Protein AF-H9FD70-F1 (afdb_monomer)

Organism: Macaca mulatta (NCBI:txid9544)

Secondary structure (DSSP, 8-state):
--TT--EE-SGGGHHHHHHHHH-----SS-GGG-BEEESGGGTT-BGGG---GGG-HHHHHHHHHHHHHHHHHHHHHHHHHHHHHHHH-HHHHHHHHHHHHHHHH------------S-S------GGGTT-

Nearest PDB structures (foldseek):
  5zsm-assembly1_A  TM=8.935E-01  e=4.844E-03  Macaca mulatta
  5zsc-assembly1_B  TM=8.979E-01  e=5.546E-03  Macaca mulatta
  5zsm-assembly1_B  TM=8.940E-01  e=5.546E-03  Macaca mulatta
  3cig-assembly1_A  TM=9.166E-01  e=1.092E-02  Mus musculus
  7das-assembly1_A  TM=9.168E-0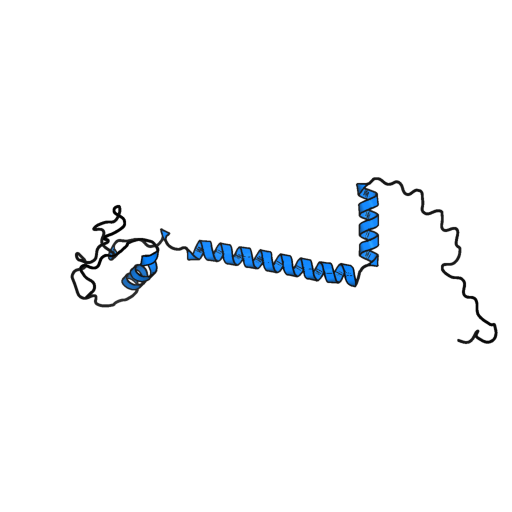1  e=1.168E-02  Mus musculus

Solvent-accessible surface area (backbone atoms only — not comparable to full-atom values): 8119 Å² total; per-residue (Å²): 112,68,53,78,51,82,37,56,67,49,63,90,36,37,67,57,49,51,48,60,74,73,45,96,67,89,69,52,68,61,70,85,46,34,30,19,57,26,52,79,94,44,46,70,42,42,58,92,75,61,83,53,76,92,51,57,56,62,63,61,51,48,52,51,54,50,52,50,51,52,53,52,52,52,52,53,50,52,51,53,50,49,52,50,44,60,70,75,36,45,68,58,52,50,52,52,50,57,48,51,48,35,67,72,66,64,53,70,71,76,61,76,68,73,74,86,62,95,60,99,72,86,86,85,77,57,84,90,53,72,88,113

Mean predicted aligned error: 13.15 Å

Structure (mmCIF, N/CA/C/O backbone):
data_AF-H9FD70-F1
#
_entry.id   AF-H9FD70-F1
#
loop_
_atom_site.group_PDB
_atom_site.id
_atom_site.type_symbol
_atom_site.label_atom_id
_atom_site.label_alt_id
_atom_site.label_comp_id
_atom_site.label_asym_id
_atom_site.label_entity_id
_atom_site.label_seq_id
_atom_site.pdbx_PDB_ins_code
_atom_site.Cartn_x
_atom_site.Cartn_y
_atom_site.Cartn_z
_atom_site.occupancy
_atom_site.B_iso_or_equiv
_atom_site.auth_seq_id
_atom_site.auth_comp_id
_atom_site.auth_asym_id
_atom_site.auth_atom_id
_atom_site.pdbx_PDB_model_num
ATOM 1 N N . ASP A 1 1 ? 33.324 -2.168 -29.132 1.00 79.81 1 ASP A N 1
ATOM 2 C CA . ASP A 1 1 ? 32.605 -2.133 -30.413 1.00 79.81 1 ASP A CA 1
ATOM 3 C C . ASP A 1 1 ? 31.286 -2.854 -30.199 1.00 79.81 1 ASP A C 1
ATOM 5 O O . ASP A 1 1 ? 31.309 -3.937 -29.623 1.00 79.81 1 ASP A O 1
ATOM 9 N N . ILE A 1 2 ? 30.167 -2.208 -30.522 1.00 86.44 2 ILE A N 1
ATOM 10 C CA . ILE A 1 2 ? 28.809 -2.763 -30.361 1.00 86.44 2 ILE A CA 1
ATOM 11 C C . ILE A 1 2 ? 28.012 -2.715 -31.672 1.00 86.44 2 ILE A C 1
ATOM 13 O O . ILE A 1 2 ? 26.788 -2.857 -31.658 1.00 86.44 2 ILE A O 1
ATOM 17 N N . THR A 1 3 ? 28.690 -2.507 -32.797 1.00 88.19 3 THR A N 1
ATOM 18 C CA . THR A 1 3 ? 28.062 -2.499 -34.120 1.00 88.19 3 THR A CA 1
ATOM 19 C C . THR A 1 3 ? 27.548 -3.893 -34.499 1.00 88.19 3 THR A C 1
ATOM 21 O O . THR A 1 3 ? 28.024 -4.903 -33.979 1.00 88.19 3 THR A O 1
ATOM 24 N N . HIS A 1 4 ? 26.553 -3.956 -35.390 1.00 86.31 4 HIS A N 1
ATOM 25 C CA . HIS A 1 4 ? 26.025 -5.204 -35.973 1.00 86.31 4 HIS A CA 1
ATOM 26 C C . HIS A 1 4 ? 25.434 -6.222 -34.971 1.00 86.31 4 HIS A C 1
ATOM 28 O O . HIS A 1 4 ? 25.303 -7.410 -35.278 1.00 86.31 4 HIS A O 1
ATOM 34 N N . ASN A 1 5 ? 25.038 -5.772 -33.778 1.00 91.06 5 ASN A N 1
ATOM 35 C CA . ASN A 1 5 ? 24.309 -6.599 -32.819 1.00 91.06 5 ASN A CA 1
ATOM 36 C C . ASN A 1 5 ? 22.813 -6.658 -33.144 1.00 91.06 5 ASN A C 1
ATOM 38 O O . ASN A 1 5 ? 22.226 -5.716 -33.671 1.00 91.06 5 ASN A O 1
ATOM 42 N N . LYS A 1 6 ? 22.169 -7.763 -32.757 1.00 93.44 6 LYS A N 1
ATOM 43 C CA . LYS A 1 6 ? 20.721 -7.949 -32.918 1.00 93.44 6 LYS A CA 1
ATOM 44 C C . LYS A 1 6 ? 19.955 -7.317 -31.758 1.00 93.44 6 LYS A C 1
ATOM 46 O O . LYS A 1 6 ? 19.479 -8.023 -30.873 1.00 93.44 6 LYS A O 1
ATOM 51 N N . PHE A 1 7 ? 19.868 -5.990 -31.745 1.00 94.06 7 PHE A N 1
ATOM 52 C CA . PHE A 1 7 ? 19.144 -5.270 -30.700 1.00 94.06 7 PHE A CA 1
ATOM 53 C C . PHE A 1 7 ? 17.630 -5.487 -30.812 1.00 94.06 7 PHE A C 1
ATOM 55 O O . PHE A 1 7 ? 17.047 -5.360 -31.891 1.00 94.06 7 PHE A O 1
ATOM 62 N N . ILE A 1 8 ? 17.006 -5.810 -29.678 1.00 94.69 8 ILE A N 1
ATOM 63 C CA . ILE A 1 8 ? 15.556 -5.947 -29.526 1.00 94.69 8 ILE A CA 1
ATOM 64 C C . ILE A 1 8 ? 15.061 -4.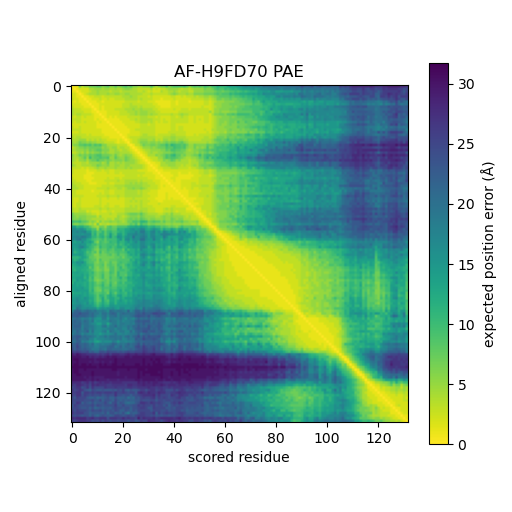676 -28.840 1.00 94.69 8 ILE A C 1
ATOM 66 O O . ILE A 1 8 ? 15.265 -4.491 -27.643 1.00 94.69 8 ILE A O 1
ATOM 70 N N . CYS A 1 9 ? 14.459 -3.783 -29.610 1.00 92.81 9 CYS A N 1
ATOM 71 C CA . CYS A 1 9 ? 14.026 -2.457 -29.190 1.00 92.81 9 CYS A CA 1
ATOM 72 C C . CYS A 1 9 ? 12.633 -2.490 -28.559 1.00 92.81 9 CYS A C 1
ATOM 74 O O . CYS A 1 9 ? 11.695 -1.848 -29.024 1.00 92.81 9 CYS A O 1
ATOM 76 N N . GLU A 1 10 ? 12.525 -3.263 -27.485 1.00 91.38 10 GLU A N 1
ATOM 77 C CA . GLU A 1 10 ? 11.385 -3.281 -26.570 1.00 91.38 10 GLU A CA 1
ATOM 78 C C . GLU A 1 10 ? 11.752 -2.579 -25.255 1.00 91.38 10 GLU A C 1
ATOM 80 O O . GLU A 1 10 ? 12.907 -2.205 -25.029 1.00 91.38 10 GLU A O 1
ATOM 85 N N . CYS A 1 11 ? 10.785 -2.427 -24.345 1.00 88.94 11 CYS A N 1
ATOM 86 C CA . CYS A 1 11 ? 11.012 -1.766 -23.058 1.00 88.94 11 CYS A CA 1
ATOM 87 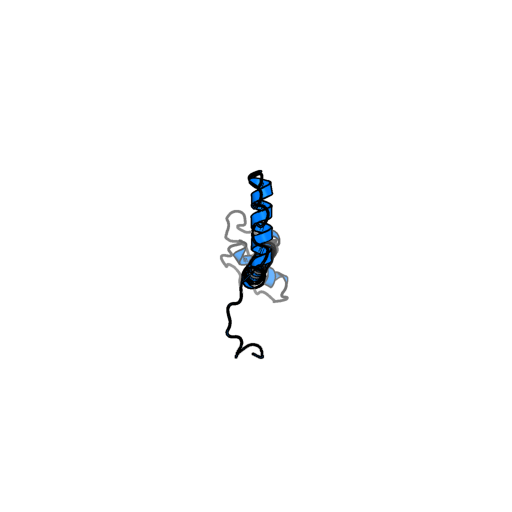C C . CYS A 1 11 ? 12.083 -2.438 -22.188 1.00 88.94 11 CYS A C 1
ATOM 89 O O . CYS A 1 11 ? 12.701 -1.772 -21.359 1.00 88.94 11 CYS A O 1
ATOM 91 N N . THR A 1 12 ? 12.409 -3.709 -22.434 1.00 87.69 12 THR A N 1
ATOM 92 C CA . THR A 1 12 ? 13.543 -4.398 -21.800 1.00 87.69 12 THR A CA 1
ATOM 93 C C . THR A 1 12 ? 14.901 -3.769 -22.129 1.00 87.69 12 THR A C 1
ATOM 95 O O . THR A 1 12 ? 15.844 -3.919 -21.356 1.00 87.69 12 THR A O 1
ATOM 98 N N . LEU A 1 13 ? 15.027 -3.063 -23.260 1.00 91.50 13 LEU A N 1
ATOM 99 C CA . LEU A 1 13 ? 16.255 -2.373 -23.677 1.00 91.50 13 LEU A CA 1
ATOM 100 C C . LEU A 1 13 ? 16.343 -0.935 -23.130 1.00 91.50 13 LEU A C 1
ATOM 102 O O . LEU A 1 13 ? 17.375 -0.282 -23.287 1.00 91.50 13 LEU A O 1
ATOM 106 N N . SER A 1 14 ? 15.296 -0.439 -22.462 1.0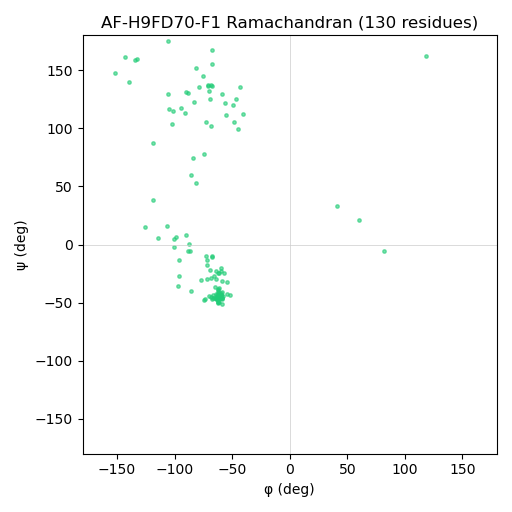0 90.06 14 SER A N 1
ATOM 107 C CA . SER A 1 14 ? 15.204 0.948 -21.979 1.00 90.06 14 SER A CA 1
ATOM 108 C C . SER A 1 14 ? 16.386 1.360 -21.101 1.00 90.06 14 SER A C 1
ATOM 110 O O . SER A 1 14 ? 16.953 2.429 -21.307 1.00 90.06 14 SER A O 1
ATOM 112 N N . THR A 1 15 ? 16.834 0.498 -20.183 1.00 88.94 15 THR A N 1
ATOM 113 C CA . THR A 1 15 ? 17.986 0.777 -19.311 1.00 88.94 15 THR A CA 1
ATOM 114 C C . THR A 1 15 ? 19.275 0.974 -20.107 1.00 88.94 15 THR A C 1
ATOM 116 O O . THR A 1 15 ? 20.076 1.850 -19.783 1.00 88.94 15 THR A O 1
ATOM 119 N N . PHE A 1 16 ? 19.476 0.186 -21.168 1.00 90.8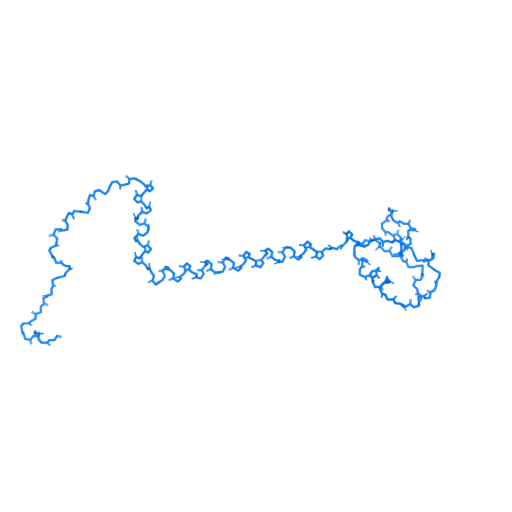1 16 PHE A N 1
ATOM 120 C CA . PHE A 1 16 ? 20.650 0.312 -22.027 1.00 90.81 16 PHE A CA 1
ATOM 121 C C . PHE A 1 16 ? 20.595 1.598 -22.855 1.00 90.81 16 PHE A C 1
ATOM 123 O O . PHE A 1 16 ? 21.580 2.327 -22.900 1.00 90.81 16 PHE A O 1
ATOM 130 N N . ILE A 1 17 ? 19.440 1.929 -23.438 1.00 90.62 17 ILE A N 1
ATOM 131 C CA . ILE A 1 17 ? 19.240 3.188 -24.175 1.00 90.62 17 ILE A CA 1
ATOM 132 C C . ILE A 1 17 ? 19.427 4.397 -23.243 1.00 90.62 17 ILE A C 1
ATOM 134 O O . ILE A 1 17 ? 20.117 5.353 -23.591 1.00 90.62 17 ILE A O 1
ATOM 138 N N . HIS A 1 18 ? 18.891 4.335 -22.023 1.00 89.44 18 HIS A N 1
ATOM 139 C CA . HIS A 1 18 ? 19.077 5.374 -21.013 1.00 89.44 18 HIS A CA 1
ATOM 140 C C . HIS A 1 18 ? 20.558 5.553 -20.652 1.00 89.44 18 HIS A C 1
ATOM 142 O O . HIS A 1 18 ? 21.038 6.684 -20.563 1.00 89.44 18 HIS A O 1
ATOM 148 N N . TRP A 1 19 ? 21.295 4.451 -20.477 1.00 89.75 19 TRP A N 1
ATOM 149 C CA . TRP A 1 19 ? 22.739 4.471 -20.239 1.00 89.75 19 TRP A CA 1
ATOM 150 C C . TRP A 1 19 ? 23.507 5.083 -21.418 1.00 89.75 19 TRP A C 1
ATOM 152 O O . TRP A 1 19 ? 24.369 5.933 -21.194 1.00 89.75 19 TRP A O 1
ATOM 162 N N . LEU A 1 20 ? 23.164 4.716 -22.657 1.00 88.62 20 LEU A N 1
ATOM 163 C CA . LEU A 1 20 ? 23.768 5.280 -23.869 1.00 88.62 20 LEU A CA 1
ATOM 164 C C . LEU A 1 20 ? 23.572 6.799 -23.957 1.00 88.62 20 LEU A C 1
ATOM 166 O O . LEU A 1 20 ? 24.504 7.508 -24.317 1.00 88.62 20 LEU A O 1
ATOM 170 N N . ASN A 1 21 ? 22.388 7.299 -23.596 1.00 86.81 21 ASN A N 1
ATOM 171 C CA . ASN A 1 21 ? 22.076 8.729 -23.660 1.00 86.81 21 ASN A CA 1
ATOM 172 C C . ASN A 1 21 ? 22.698 9.550 -22.518 1.00 86.81 21 ASN A C 1
ATOM 174 O O . ASN A 1 21 ? 22.996 10.725 -22.711 1.00 86.81 21 ASN A O 1
ATOM 178 N N . HIS A 1 22 ? 22.888 8.964 -21.331 1.00 87.25 22 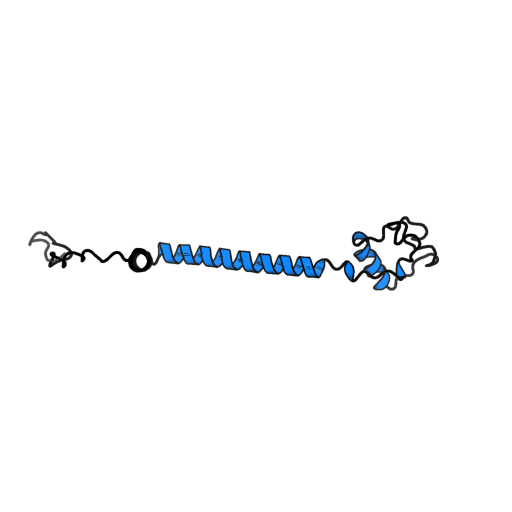HIS A N 1
ATOM 179 C CA . HIS A 1 22 ? 23.386 9.692 -20.153 1.00 87.25 22 HIS A CA 1
ATOM 180 C C . HIS A 1 22 ? 24.892 9.566 -19.920 1.00 87.25 22 HIS A C 1
ATOM 182 O O . HIS A 1 22 ? 25.446 10.297 -19.096 1.00 87.25 22 HIS A O 1
ATOM 188 N N . THR A 1 23 ? 25.569 8.637 -20.597 1.00 85.88 23 THR A N 1
ATOM 189 C CA . THR A 1 23 ? 27.009 8.442 -20.427 1.00 85.88 23 THR A CA 1
ATOM 190 C C . THR A 1 23 ? 27.789 8.982 -21.618 1.00 85.88 23 THR A C 1
ATOM 192 O O . THR A 1 23 ? 27.531 8.644 -22.766 1.00 85.88 23 THR A O 1
ATOM 195 N N . ASN A 1 24 ? 28.811 9.796 -21.343 1.00 84.44 24 ASN A N 1
ATOM 196 C CA . ASN A 1 24 ? 29.732 10.309 -22.363 1.00 84.44 24 ASN A CA 1
ATOM 197 C C . ASN A 1 24 ? 30.819 9.273 -22.694 1.00 84.44 24 ASN A C 1
ATOM 199 O O . ASN A 1 24 ? 32.015 9.547 -22.583 1.00 84.44 2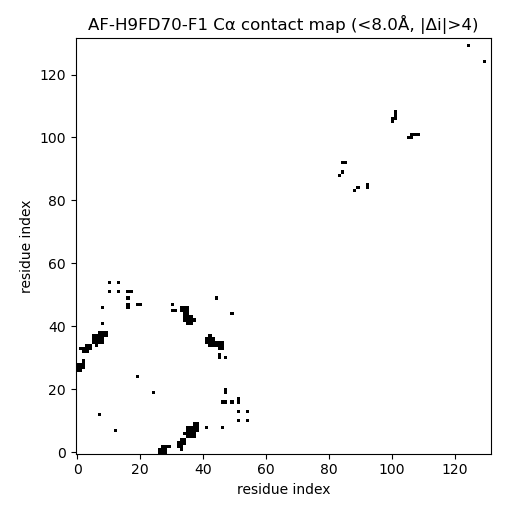4 ASN A O 1
ATOM 203 N N . VAL A 1 25 ? 30.407 8.051 -23.030 1.00 84.50 25 VAL A N 1
ATOM 204 C CA . VAL A 1 25 ? 31.322 6.974 -23.417 1.00 84.50 25 VAL A CA 1
ATOM 205 C C . VAL A 1 25 ? 31.542 7.020 -24.923 1.00 84.50 25 VAL A C 1
ATOM 207 O O . VAL A 1 25 ? 30.596 7.058 -25.705 1.00 84.50 25 VAL A O 1
ATOM 210 N N . THR A 1 26 ? 32.804 6.971 -25.348 1.00 83.31 26 THR A N 1
ATOM 211 C CA . THR A 1 26 ? 33.141 6.843 -26.767 1.00 83.31 26 THR A CA 1
ATOM 212 C C . THR A 1 26 ? 32.835 5.426 -27.236 1.00 83.31 26 THR A C 1
ATOM 214 O O . THR A 1 26 ? 33.564 4.480 -26.927 1.00 83.31 26 THR A O 1
ATOM 217 N N . ILE A 1 27 ? 31.750 5.266 -27.985 1.00 82.69 27 ILE A N 1
ATOM 218 C CA . ILE A 1 27 ? 31.379 3.981 -28.570 1.00 82.69 27 ILE A CA 1
ATOM 219 C C . ILE A 1 27 ? 32.160 3.791 -29.864 1.00 82.69 27 ILE A C 1
ATOM 221 O O . ILE A 1 27 ? 32.095 4.609 -30.776 1.00 82.69 27 ILE A O 1
ATOM 225 N N . ALA A 1 28 ? 32.923 2.703 -29.931 1.00 81.25 28 ALA A N 1
ATOM 226 C CA . ALA A 1 28 ? 33.611 2.323 -31.154 1.00 81.25 28 ALA A CA 1
ATOM 227 C C . ALA A 1 28 ? 32.593 1.864 -32.211 1.00 81.25 28 ALA A C 1
ATOM 229 O O . ALA A 1 28 ? 31.821 0.940 -31.940 1.00 81.25 28 ALA A O 1
ATOM 230 N N . GLY A 1 29 ? 32.645 2.497 -33.386 1.00 78.69 29 GLY A N 1
ATOM 231 C CA . GLY A 1 29 ? 31.853 2.164 -34.571 1.00 78.69 29 GLY A CA 1
ATOM 232 C C . GLY A 1 29 ? 30.914 3.290 -35.036 1.00 78.69 29 GLY A C 1
ATOM 233 O O . GLY A 1 29 ? 30.648 4.224 -34.276 1.00 78.69 29 GLY A O 1
ATOM 234 N N . PRO A 1 30 ? 30.423 3.249 -36.288 1.00 81.31 30 PRO A N 1
ATOM 235 C CA . PRO A 1 30 ? 29.484 4.242 -36.802 1.00 81.31 30 PRO A CA 1
ATOM 236 C C . PRO A 1 30 ? 28.113 4.116 -36.114 1.00 81.31 30 PRO A C 1
ATOM 238 O O . PRO A 1 30 ? 27.588 3.007 -36.020 1.00 81.31 30 PRO A O 1
ATOM 241 N N . PRO A 1 31 ? 27.456 5.226 -35.725 1.00 81.25 31 PRO A N 1
ATOM 242 C CA . PRO A 1 31 ? 26.087 5.190 -35.199 1.00 81.25 31 PRO A CA 1
ATOM 243 C C . PRO A 1 31 ? 25.062 4.553 -36.153 1.00 81.25 31 PRO A C 1
ATOM 245 O O . PRO A 1 31 ? 24.044 4.034 -35.703 1.00 81.25 31 PRO A O 1
ATOM 248 N N . ALA A 1 32 ? 25.338 4.573 -37.462 1.00 82.19 32 ALA A N 1
ATOM 249 C CA . ALA A 1 32 ? 24.511 3.941 -38.491 1.00 82.19 32 ALA A CA 1
ATOM 250 C C . ALA A 1 32 ? 24.472 2.402 -38.379 1.00 82.19 32 ALA A C 1
ATOM 252 O O . ALA A 1 32 ? 23.468 1.782 -38.728 1.00 82.19 32 ALA A O 1
ATOM 253 N N . ASP A 1 33 ? 25.517 1.788 -37.819 1.00 88.12 33 ASP A N 1
ATOM 254 C CA . ASP A 1 33 ? 25.626 0.330 -37.673 1.00 88.12 33 ASP A CA 1
ATOM 255 C C . ASP A 1 33 ? 25.026 -0.169 -36.341 1.00 88.12 33 ASP A C 1
ATOM 257 O O . ASP A 1 33 ? 25.172 -1.339 -35.972 1.00 88.12 33 ASP A O 1
ATOM 261 N N . ILE A 1 34 ? 24.356 0.725 -35.604 1.00 91.00 34 ILE A N 1
ATOM 262 C CA . ILE A 1 34 ? 23.719 0.477 -34.308 1.00 91.00 34 ILE A CA 1
ATOM 263 C C . ILE A 1 34 ? 22.216 0.737 -34.464 1.00 91.00 34 ILE A C 1
ATOM 265 O O . ILE A 1 34 ? 21.712 1.841 -34.234 1.00 91.00 34 ILE A O 1
ATOM 269 N N . HIS A 1 35 ? 21.501 -0.304 -34.879 1.00 92.94 35 HIS A N 1
ATOM 270 C CA . HIS A 1 35 ? 20.075 -0.252 -35.188 1.00 92.94 35 HIS A CA 1
ATOM 271 C C . HIS A 1 35 ? 19.309 -1.433 -34.586 1.00 92.94 35 HIS A C 1
ATOM 273 O O . HIS A 1 35 ? 19.869 -2.483 -34.265 1.00 92.94 35 HIS A O 1
ATOM 279 N N . CYS A 1 36 ? 18.005 -1.251 -34.437 1.00 94.44 36 CYS A N 1
ATOM 280 C CA . CYS A 1 36 ? 17.075 -2.283 -34.013 1.00 94.44 36 CYS A CA 1
ATOM 281 C C . CYS A 1 36 ? 16.944 -3.366 -35.080 1.00 94.44 36 CYS A C 1
ATOM 283 O O . CYS A 1 36 ? 16.779 -3.067 -36.261 1.00 94.44 36 CYS A O 1
ATOM 285 N N . VAL A 1 37 ? 16.951 -4.627 -34.659 1.00 95.75 37 VAL A N 1
ATOM 286 C CA . VAL A 1 37 ? 16.579 -5.758 -35.519 1.00 95.75 37 VAL A CA 1
ATOM 287 C C . VAL A 1 37 ? 15.125 -6.153 -35.278 1.00 95.75 37 VAL A C 1
ATOM 289 O O . VAL A 1 37 ? 14.425 -6.478 -36.232 1.00 95.75 37 VAL A O 1
ATOM 292 N N . TYR A 1 38 ? 14.668 -6.052 -34.027 1.00 93.94 38 TYR A N 1
ATOM 293 C CA . TYR A 1 38 ? 13.295 -6.337 -33.611 1.00 93.94 38 TYR A CA 1
ATOM 294 C C . TYR A 1 38 ? 12.741 -5.215 -32.720 1.00 93.94 38 TYR A C 1
ATOM 296 O O . TYR A 1 38 ? 13.540 -4.502 -32.110 1.00 93.94 38 TYR A O 1
ATOM 304 N N . PRO A 1 39 ? 11.408 -5.087 -32.580 1.00 94.12 39 PRO A N 1
ATOM 305 C CA . PRO A 1 39 ? 10.374 -5.749 -33.390 1.00 94.12 39 PRO A CA 1
ATOM 306 C C . PRO A 1 39 ? 10.375 -5.245 -34.843 1.00 94.12 39 PRO A C 1
ATOM 308 O O . PRO A 1 39 ? 10.987 -4.222 -35.141 1.00 94.12 39 PRO A O 1
ATOM 311 N N . ASP A 1 40 ? 9.675 -5.939 -35.748 1.00 95.06 40 ASP A N 1
ATOM 312 C CA . ASP A 1 40 ? 9.649 -5.602 -37.186 1.00 95.06 40 ASP A CA 1
ATOM 313 C C . ASP A 1 40 ? 9.237 -4.143 -37.457 1.00 95.06 40 ASP A C 1
ATOM 315 O O . ASP A 1 40 ? 9.749 -3.510 -38.377 1.00 95.06 40 ASP A O 1
ATOM 319 N N . SER A 1 41 ? 8.363 -3.577 -36.617 1.00 94.06 41 SER A N 1
ATOM 320 C CA . SER A 1 41 ? 7.918 -2.179 -36.695 1.00 94.06 41 SER A CA 1
ATOM 321 C C . SER A 1 41 ? 9.027 -1.149 -36.463 1.00 94.06 41 SER A C 1
ATOM 323 O O . SER A 1 41 ? 8.889 -0.005 -36.892 1.00 94.06 41 SER A O 1
ATOM 325 N N . LEU A 1 42 ? 10.106 -1.539 -35.783 1.00 93.06 42 LEU A N 1
ATOM 326 C CA . LEU A 1 42 ? 11.257 -0.694 -35.471 1.00 93.06 42 LEU A CA 1
ATOM 327 C C . LEU A 1 42 ? 12.531 -1.168 -36.177 1.00 93.06 42 LEU A C 1
ATOM 329 O O . LEU A 1 42 ? 13.598 -0.615 -35.930 1.00 93.06 42 LEU A O 1
ATOM 333 N N . SER A 1 43 ? 12.454 -2.170 -37.054 1.00 94.69 43 SER A N 1
ATOM 334 C CA . SER A 1 43 ? 13.630 -2.713 -37.733 1.00 94.69 43 SER A CA 1
ATOM 335 C C . SER A 1 43 ? 14.362 -1.631 -38.541 1.00 94.69 43 SER A C 1
ATOM 337 O O . SER A 1 43 ? 13.752 -0.878 -39.300 1.00 94.69 43 SER A O 1
ATOM 339 N N . GLY A 1 44 ? 15.679 -1.519 -38.352 1.00 92.50 44 GLY A N 1
ATOM 340 C CA . GLY A 1 44 ? 16.532 -0.505 -38.981 1.00 92.50 44 GLY A CA 1
ATOM 341 C C . GLY A 1 44 ? 16.530 0.872 -38.304 1.00 92.50 44 GLY A C 1
ATOM 342 O O . GLY A 1 44 ? 17.327 1.729 -38.685 1.00 92.50 44 GLY A O 1
ATOM 343 N N . VAL A 1 45 ? 15.697 1.104 -37.284 1.00 92.69 45 VAL A N 1
ATOM 344 C CA . VAL A 1 45 ? 15.705 2.359 -36.512 1.00 92.69 45 VAL A CA 1
ATOM 345 C C . VAL A 1 45 ? 16.963 2.432 -35.645 1.00 92.69 45 VAL A C 1
ATOM 347 O O . VAL A 1 45 ? 17.350 1.453 -35.008 1.00 92.69 45 VAL A O 1
ATOM 350 N N . SER A 1 46 ? 17.612 3.597 -35.603 1.00 90.94 46 SER A N 1
ATOM 351 C CA . SER A 1 46 ? 18.811 3.801 -34.784 1.00 90.94 46 SER A CA 1
ATOM 352 C C . SER A 1 46 ? 18.473 3.842 -33.292 1.00 90.94 46 SER A C 1
ATOM 354 O O . SER A 1 46 ? 17.532 4.533 -32.889 1.00 90.94 46 SER A O 1
ATOM 356 N N . LEU A 1 47 ? 19.289 3.185 -32.458 1.00 90.69 47 LEU A N 1
ATOM 357 C CA . LEU A 1 47 ? 19.094 3.169 -30.999 1.00 90.69 47 LEU A CA 1
ATOM 358 C C . LEU A 1 47 ? 19.116 4.579 -30.385 1.00 90.69 47 LEU A C 1
ATOM 360 O O . LEU A 1 47 ? 18.399 4.831 -29.422 1.00 90.69 47 LEU A O 1
ATOM 364 N N . PHE A 1 48 ? 19.886 5.506 -30.962 1.00 87.38 48 PHE A N 1
ATOM 365 C CA . PHE A 1 48 ? 20.003 6.892 -30.484 1.00 87.38 48 PHE A CA 1
ATOM 366 C C . PHE A 1 48 ? 18.755 7.746 -30.755 1.00 87.38 48 PHE A C 1
ATOM 368 O O . PHE A 1 48 ? 18.633 8.843 -30.219 1.00 87.38 48 PHE A O 1
ATOM 375 N N . SER A 1 49 ? 17.839 7.266 -31.601 1.00 88.69 49 SER A N 1
ATOM 376 C CA . SER A 1 49 ? 16.596 7.966 -31.956 1.00 88.69 49 SER A CA 1
ATOM 377 C C . SER A 1 49 ? 15.361 7.446 -31.216 1.00 88.69 49 SER A C 1
ATOM 379 O O . SER A 1 49 ? 14.267 7.978 -31.396 1.00 88.69 49 SER A O 1
ATOM 381 N N . LEU A 1 50 ? 15.517 6.408 -30.389 1.00 88.81 50 LEU A N 1
ATOM 382 C CA . LEU A 1 50 ? 14.413 5.813 -29.643 1.00 88.81 50 LEU A CA 1
ATOM 383 C C . LEU A 1 50 ? 14.060 6.644 -28.409 1.00 88.81 50 LEU A C 1
ATOM 385 O O . LEU A 1 50 ? 14.931 7.024 -27.628 1.00 88.81 50 LEU A O 1
ATOM 389 N N . SER A 1 51 ? 12.759 6.842 -28.197 1.00 85.62 51 SER A N 1
ATOM 390 C CA . SER A 1 51 ? 12.222 7.329 -26.927 1.00 85.62 51 SER A CA 1
ATOM 391 C C . SER A 1 51 ? 11.945 6.151 -25.995 1.00 85.62 51 SER A C 1
ATOM 393 O O . SER A 1 51 ? 11.291 5.184 -26.385 1.00 85.62 51 SER A O 1
ATOM 395 N N . THR A 1 52 ? 12.422 6.245 -24.753 1.00 84.69 52 THR A N 1
ATOM 396 C CA . THR A 1 52 ? 12.126 5.288 -23.675 1.00 84.69 52 THR A CA 1
ATOM 397 C C . THR A 1 52 ? 11.057 5.794 -22.707 1.00 84.69 52 THR A C 1
ATOM 399 O O . THR A 1 52 ? 10.784 5.124 -21.719 1.00 84.69 52 THR A O 1
ATOM 402 N N . GLU A 1 53 ? 10.444 6.954 -22.966 1.00 78.44 53 GLU A N 1
ATOM 403 C CA . GLU A 1 53 ? 9.480 7.587 -22.049 1.00 78.44 53 GLU A CA 1
ATOM 404 C C . GLU A 1 53 ? 8.242 6.712 -21.813 1.00 78.44 53 GLU A C 1
ATOM 406 O O . GLU A 1 53 ? 7.750 6.606 -20.697 1.00 78.44 53 GLU A O 1
ATOM 411 N N . ALA A 1 54 ? 7.776 6.012 -22.850 1.00 74.75 54 ALA A N 1
ATOM 412 C CA . ALA A 1 54 ? 6.635 5.100 -22.750 1.00 74.75 54 ALA A CA 1
ATOM 413 C C . ALA A 1 54 ? 6.947 3.789 -21.998 1.00 74.75 54 ALA A C 1
ATOM 415 O O . ALA A 1 54 ? 6.034 3.020 -21.710 1.00 74.75 54 ALA A O 1
ATOM 416 N N . CYS A 1 55 ? 8.223 3.522 -21.708 1.00 81.50 55 CYS A N 1
ATOM 417 C CA . CYS A 1 55 ? 8.688 2.320 -21.019 1.00 81.50 55 CYS A CA 1
ATOM 418 C C . CYS A 1 55 ? 8.941 2.548 -19.526 1.00 81.50 55 CYS A C 1
ATOM 420 O O . CYS A 1 55 ? 9.466 1.655 -18.859 1.00 81.50 55 CYS A O 1
ATOM 422 N N . ASP A 1 56 ? 8.597 3.727 -19.004 1.00 73.50 56 ASP A N 1
ATOM 423 C CA . ASP A 1 56 ? 8.735 4.030 -17.587 1.00 73.50 56 ASP A CA 1
ATOM 424 C C . ASP A 1 56 ? 7.642 3.321 -16.766 1.00 73.50 56 ASP A C 1
ATOM 426 O O . ASP A 1 56 ? 6.624 3.882 -16.357 1.00 73.50 56 ASP A O 1
ATOM 430 N N . GLU A 1 57 ? 7.848 2.024 -16.537 1.00 69.62 57 GLU A N 1
ATOM 431 C CA . GLU A 1 57 ? 7.018 1.204 -15.652 1.00 69.62 57 GLU A CA 1
ATO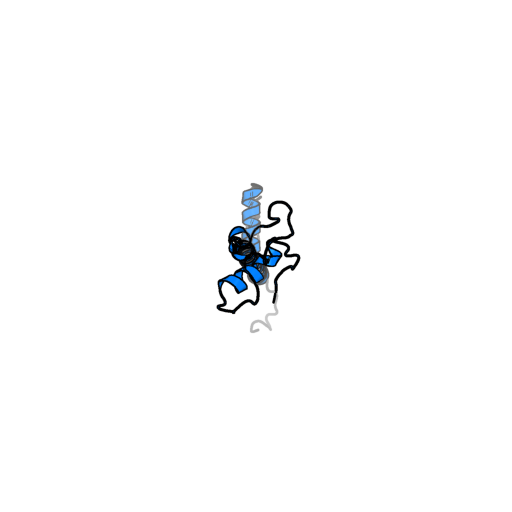M 432 C C . GLU A 1 57 ? 7.165 1.611 -14.176 1.00 69.62 57 GLU A C 1
ATOM 434 O O . GLU A 1 57 ? 6.400 1.143 -13.323 1.00 69.62 57 GLU A O 1
ATOM 439 N N . GLU A 1 58 ? 8.130 2.477 -13.844 1.00 68.69 58 GLU A N 1
ATOM 440 C CA . GLU A 1 58 ? 8.397 2.889 -12.474 1.00 68.69 58 GLU A CA 1
ATOM 441 C C . GLU A 1 58 ? 7.214 3.666 -11.899 1.00 68.69 58 GLU A C 1
ATOM 443 O O . GLU A 1 58 ? 6.862 3.451 -10.739 1.00 68.69 58 GLU A O 1
ATOM 448 N N . GLU A 1 59 ? 6.525 4.486 -12.696 1.00 69.25 59 GLU A N 1
ATOM 449 C CA . GLU A 1 59 ? 5.385 5.276 -12.224 1.00 69.25 59 GLU A CA 1
ATOM 450 C C . GLU A 1 59 ? 4.184 4.392 -11.841 1.00 69.25 59 GLU A C 1
ATOM 452 O O . GLU A 1 59 ? 3.628 4.518 -10.741 1.00 69.25 59 GLU A O 1
ATOM 457 N N . VAL A 1 60 ? 3.828 3.425 -12.695 1.00 74.00 60 VAL A N 1
ATOM 458 C CA . VAL A 1 60 ? 2.731 2.475 -12.433 1.00 74.00 60 VAL A CA 1
ATOM 459 C C . VAL A 1 60 ? 3.081 1.564 -11.258 1.00 74.00 60 VAL A C 1
ATOM 461 O O . VAL A 1 60 ? 2.279 1.395 -10.333 1.00 74.00 60 VAL A O 1
ATOM 464 N N . LEU A 1 61 ? 4.297 1.016 -11.238 1.00 81.31 61 LEU A N 1
ATOM 465 C CA . LEU A 1 61 ? 4.773 0.157 -10.156 1.00 81.31 61 LEU A CA 1
ATOM 466 C C . LEU A 1 61 ? 4.827 0.917 -8.822 1.00 81.31 61 LEU A C 1
ATOM 468 O O . LEU A 1 61 ? 4.489 0.362 -7.775 1.00 81.31 61 LEU A O 1
ATOM 472 N N . LYS A 1 62 ? 5.223 2.190 -8.838 1.00 83.56 62 LYS A N 1
ATOM 473 C CA . LYS A 1 62 ? 5.261 3.068 -7.663 1.00 83.56 62 LYS A CA 1
ATOM 474 C C . LYS A 1 62 ? 3.862 3.355 -7.137 1.00 83.56 62 LYS A C 1
ATOM 476 O O . LYS A 1 62 ? 3.651 3.241 -5.930 1.00 83.56 62 LYS A O 1
ATOM 481 N N . SER A 1 63 ? 2.903 3.643 -8.015 1.00 85.19 63 SER A N 1
ATOM 482 C CA . SER A 1 63 ? 1.495 3.821 -7.641 1.00 85.19 63 SER A CA 1
ATOM 483 C C . SER A 1 63 ? 0.903 2.551 -7.016 1.00 85.19 63 SER A C 1
ATOM 485 O O . SER A 1 63 ? 0.272 2.608 -5.956 1.00 85.19 63 SER A O 1
ATOM 487 N N . LEU A 1 64 ? 1.184 1.380 -7.597 1.00 90.88 64 LEU A N 1
ATOM 488 C CA . LEU A 1 64 ? 0.759 0.085 -7.057 1.00 90.88 64 LEU A CA 1
ATOM 489 C C . LEU A 1 64 ? 1.387 -0.206 -5.690 1.00 90.88 64 LEU A C 1
ATOM 491 O O . LEU A 1 64 ? 0.678 -0.567 -4.752 1.00 90.88 64 LEU A O 1
ATOM 495 N N . LYS A 1 65 ? 2.703 -0.007 -5.548 1.00 92.00 65 LYS A N 1
ATOM 496 C CA . LYS A 1 65 ? 3.422 -0.178 -4.275 1.00 92.00 65 LYS A CA 1
ATOM 497 C C . LYS A 1 65 ? 2.873 0.746 -3.192 1.00 92.00 65 LYS A C 1
ATOM 499 O O . LYS A 1 65 ? 2.663 0.304 -2.065 1.00 92.00 65 LYS A O 1
ATOM 504 N N . PHE A 1 66 ? 2.613 2.006 -3.532 1.00 93.00 66 PHE A N 1
ATOM 505 C CA . PHE A 1 66 ? 2.031 2.971 -2.607 1.00 93.00 66 PHE A CA 1
ATOM 506 C C . PHE A 1 66 ? 0.618 2.556 -2.188 1.00 93.00 66 PHE A C 1
ATOM 508 O O . PHE A 1 66 ? 0.321 2.493 -0.998 1.00 93.00 66 PHE A O 1
ATOM 515 N N . SER A 1 67 ? -0.226 2.177 -3.146 1.00 95.50 67 SER A N 1
ATOM 516 C CA . SER A 1 67 ? -1.587 1.702 -2.878 1.00 95.50 67 SER A CA 1
ATOM 517 C C . SER A 1 67 ? -1.589 0.477 -1.962 1.00 95.50 67 SER A C 1
ATOM 519 O O . SER A 1 67 ? -2.318 0.441 -0.971 1.00 95.50 67 SER A O 1
ATOM 521 N N . LEU A 1 68 ? -0.718 -0.498 -2.236 1.00 96.81 68 LEU A N 1
ATOM 522 C CA . LEU A 1 68 ? -0.551 -1.687 -1.405 1.00 96.81 68 LEU A CA 1
ATOM 523 C C . LEU A 1 68 ? -0.110 -1.324 0.018 1.00 96.81 68 LEU A C 1
ATOM 525 O O . LEU A 1 68 ? -0.668 -1.841 0.984 1.00 96.81 68 LEU A O 1
ATOM 529 N N . PHE A 1 69 ? 0.855 -0.414 0.157 1.00 96.94 69 PHE A N 1
ATOM 530 C CA . PHE A 1 69 ? 1.325 0.054 1.459 1.00 96.94 69 PHE A CA 1
ATOM 531 C C . PHE A 1 69 ? 0.193 0.677 2.285 1.00 96.94 69 PHE A C 1
ATOM 533 O O . PHE A 1 69 ? 0.025 0.331 3.458 1.00 96.94 69 PHE A O 1
ATOM 540 N N . ILE A 1 70 ? -0.621 1.542 1.675 1.00 98.00 70 ILE A N 1
ATOM 541 C CA . ILE A 1 70 ? -1.763 2.175 2.342 1.00 98.00 70 ILE A CA 1
ATOM 542 C C . ILE A 1 70 ? -2.787 1.125 2.775 1.00 98.00 70 ILE A C 1
ATOM 544 O O . ILE A 1 70 ? -3.160 1.089 3.947 1.00 98.00 70 ILE A O 1
ATOM 548 N N . VAL A 1 71 ? -3.201 0.234 1.872 1.00 98.06 71 VAL A N 1
ATOM 549 C CA . VAL A 1 71 ? -4.206 -0.799 2.172 1.00 98.06 71 VAL A CA 1
ATOM 550 C C . VAL A 1 71 ? -3.733 -1.724 3.292 1.00 98.06 71 VAL A C 1
ATOM 552 O O . VAL A 1 71 ? -4.484 -1.969 4.239 1.00 98.06 71 VAL A O 1
ATOM 555 N N . CYS A 1 72 ? -2.487 -2.196 3.239 1.00 98.00 72 CYS A N 1
ATOM 556 C CA . CYS A 1 72 ? -1.916 -3.047 4.281 1.00 98.00 72 CYS A CA 1
ATOM 557 C C . CYS A 1 72 ? -1.867 -2.330 5.633 1.00 98.00 72 CYS A C 1
ATOM 559 O O . CYS A 1 72 ? -2.287 -2.892 6.644 1.00 98.00 72 CYS A O 1
ATOM 561 N N . THR A 1 73 ? -1.410 -1.077 5.655 1.00 98.12 73 THR A N 1
ATOM 562 C CA . THR A 1 73 ? -1.292 -0.293 6.892 1.00 98.12 73 THR A CA 1
ATOM 563 C C . THR A 1 73 ? -2.663 -0.025 7.513 1.00 98.12 73 THR A C 1
ATOM 565 O O . THR A 1 73 ? -2.858 -0.247 8.710 1.00 98.12 73 THR A O 1
ATOM 568 N N . VAL A 1 74 ? -3.647 0.382 6.709 1.00 98.44 74 VAL A N 1
ATOM 569 C CA . VAL A 1 74 ? -5.030 0.603 7.163 1.00 98.44 74 VAL A CA 1
ATOM 570 C C . VAL A 1 74 ? -5.647 -0.696 7.685 1.00 98.44 74 VAL A C 1
ATOM 572 O O . VAL A 1 74 ? -6.240 -0.715 8.759 1.00 98.44 74 VAL A O 1
ATOM 575 N N . THR A 1 75 ? -5.461 -1.808 6.978 1.00 98.12 75 THR A N 1
ATOM 576 C CA . THR A 1 75 ? -6.014 -3.104 7.399 1.00 98.12 75 THR A CA 1
ATOM 577 C C . THR A 1 75 ? -5.407 -3.568 8.723 1.00 98.12 75 THR A C 1
ATOM 579 O O . THR A 1 75 ? -6.137 -3.952 9.637 1.00 98.12 75 THR A O 1
ATOM 582 N N . LEU A 1 76 ? -4.081 -3.487 8.866 1.00 98.38 76 LEU A N 1
ATOM 583 C CA . LEU A 1 76 ? -3.380 -3.873 10.092 1.00 98.38 76 LEU A CA 1
ATOM 584 C C . LEU A 1 76 ? -3.788 -3.004 11.282 1.00 98.38 76 LEU A C 1
ATOM 586 O O . LEU A 1 76 ? -4.063 -3.523 12.362 1.00 98.38 76 LEU A O 1
ATOM 590 N N . THR A 1 77 ? -3.862 -1.689 11.088 1.00 98.12 77 THR A N 1
ATOM 591 C CA . THR A 1 77 ? -4.283 -0.762 12.146 1.00 98.12 77 THR A CA 1
ATOM 592 C C . THR A 1 77 ? -5.723 -1.021 12.580 1.00 98.12 77 THR A C 1
ATOM 594 O O . THR A 1 77 ? -5.970 -1.160 13.777 1.00 98.12 77 THR A O 1
ATOM 597 N N . LEU A 1 78 ? -6.664 -1.184 11.645 1.00 97.94 78 LEU A N 1
ATOM 598 C CA . LEU A 1 78 ? -8.052 -1.535 11.964 1.00 97.94 78 LEU A CA 1
ATOM 599 C C . LEU A 1 78 ? -8.152 -2.869 12.709 1.00 97.94 78 LEU A C 1
ATOM 601 O O . LEU A 1 78 ? -8.896 -2.971 13.686 1.00 97.94 78 LEU A O 1
ATOM 605 N N . PHE A 1 79 ? -7.387 -3.877 12.292 1.00 97.81 79 PHE A N 1
ATOM 606 C CA . PHE A 1 79 ? -7.365 -5.183 12.942 1.00 97.81 79 PHE A CA 1
ATOM 607 C C . PHE A 1 79 ? -6.881 -5.086 14.394 1.00 97.81 79 PHE A C 1
ATOM 609 O O . PHE A 1 79 ? -7.562 -5.550 15.311 1.00 97.81 79 PHE A O 1
ATOM 616 N N . LEU A 1 80 ? -5.751 -4.412 14.622 1.00 97.19 80 LEU A N 1
ATOM 617 C CA . LEU A 1 80 ? -5.200 -4.201 15.961 1.00 97.19 80 LEU A CA 1
ATOM 618 C C . LEU A 1 80 ? -6.162 -3.407 16.851 1.00 97.19 80 LEU A C 1
ATOM 620 O O . LEU A 1 80 ? -6.424 -3.809 17.986 1.00 97.19 80 LEU A O 1
ATOM 624 N N . MET A 1 81 ? -6.742 -2.324 16.332 1.00 95.81 81 MET A N 1
ATOM 625 C CA . MET A 1 81 ? -7.715 -1.518 17.071 1.00 95.81 81 MET A CA 1
ATOM 626 C C . MET A 1 81 ? -8.969 -2.319 17.418 1.00 95.81 81 MET A C 1
ATOM 628 O O . MET A 1 81 ? -9.448 -2.242 18.547 1.00 95.81 81 MET A O 1
ATOM 632 N N . THR A 1 82 ? -9.466 -3.143 16.497 1.00 94.06 82 THR A N 1
ATOM 633 C CA . THR A 1 82 ? -10.624 -4.012 16.745 1.00 94.06 82 THR A CA 1
ATOM 634 C C . THR A 1 82 ? -10.338 -4.997 17.875 1.00 94.06 82 THR A C 1
ATOM 636 O O . THR A 1 82 ? -11.151 -5.130 18.790 1.00 94.06 82 THR A O 1
ATOM 639 N N . ILE A 1 83 ? -9.167 -5.643 17.874 1.00 93.69 83 ILE A N 1
ATOM 640 C CA . ILE A 1 83 ? -8.763 -6.556 18.952 1.00 93.69 83 ILE A CA 1
ATOM 641 C C . ILE A 1 83 ? -8.695 -5.817 20.290 1.00 93.69 83 ILE A C 1
ATOM 643 O O . ILE A 1 83 ? -9.219 -6.306 21.294 1.00 93.69 83 ILE A O 1
ATOM 647 N N . LEU A 1 84 ? -8.083 -4.633 20.328 1.00 93.50 84 LEU A N 1
ATOM 648 C CA . LEU A 1 84 ? -7.996 -3.828 21.548 1.00 93.50 84 LEU A CA 1
ATOM 649 C C . LEU A 1 84 ? -9.385 -3.443 22.072 1.00 93.50 84 LEU A C 1
ATOM 651 O O . LEU A 1 84 ? -9.663 -3.615 23.260 1.00 93.50 84 LEU A O 1
ATOM 655 N N . ILE A 1 85 ? -10.280 -2.997 21.192 1.00 93.06 85 ILE A N 1
ATOM 656 C CA . ILE A 1 85 ? -11.654 -2.621 21.541 1.00 93.06 85 ILE A CA 1
ATOM 657 C C . ILE A 1 85 ? -12.420 -3.832 22.088 1.00 93.06 85 ILE A C 1
ATOM 659 O O . ILE A 1 85 ? -12.981 -3.770 23.181 1.00 93.06 85 ILE A O 1
ATOM 663 N N . VAL A 1 86 ? -12.381 -4.971 21.397 1.00 89.44 86 VAL A N 1
ATOM 664 C CA . VAL A 1 86 ? -13.099 -6.187 21.811 1.00 89.44 86 VAL A CA 1
ATOM 665 C C . VAL A 1 86 ? -12.522 -6.795 23.090 1.00 89.44 86 VAL A C 1
ATOM 667 O O . VAL A 1 86 ? -13.251 -7.430 23.845 1.00 89.44 86 VAL A O 1
ATOM 670 N N . THR A 1 87 ? -11.232 -6.630 23.376 1.00 88.88 87 THR A N 1
ATOM 671 C CA . THR A 1 87 ? -10.621 -7.201 24.589 1.00 88.88 87 THR A CA 1
ATOM 672 C C . THR A 1 87 ? -10.763 -6.296 25.807 1.00 88.88 87 THR A C 1
ATOM 674 O O . THR A 1 87 ? -11.037 -6.799 26.897 1.00 88.88 87 THR A O 1
ATOM 677 N N . LYS A 1 88 ? -10.605 -4.978 25.646 1.00 91.12 88 LYS A N 1
ATOM 678 C CA . LYS A 1 88 ? -10.608 -4.010 26.756 1.00 91.12 88 LYS A CA 1
ATOM 679 C C . LYS A 1 88 ? -11.959 -3.341 26.984 1.00 91.12 88 LYS A C 1
ATOM 681 O O . LYS A 1 88 ? -12.267 -2.990 28.116 1.00 91.12 88 LYS A O 1
ATOM 686 N N . PHE A 1 89 ? -12.790 -3.229 25.952 1.00 90.69 89 PHE A N 1
ATOM 687 C CA . PHE A 1 89 ? -14.060 -2.500 25.989 1.00 90.69 89 PHE A CA 1
ATOM 688 C C . PHE A 1 89 ? -15.264 -3.411 25.701 1.00 90.69 89 PHE A C 1
ATOM 690 O O . PHE A 1 89 ? -16.233 -2.996 25.065 1.00 90.69 89 PHE A O 1
ATOM 697 N N . ARG A 1 90 ? -15.241 -4.658 26.201 1.00 85.56 90 ARG A N 1
ATOM 698 C CA . ARG A 1 90 ? -16.323 -5.653 26.016 1.00 85.56 90 ARG A CA 1
ATOM 699 C C . ARG A 1 90 ? -17.706 -5.127 26.395 1.00 85.56 90 ARG A C 1
ATOM 701 O O . ARG A 1 90 ? -18.657 -5.344 25.651 1.00 85.56 90 ARG A O 1
ATOM 708 N N . GLY A 1 91 ? -17.808 -4.410 27.518 1.00 82.31 91 GLY A N 1
ATOM 709 C CA . GLY A 1 91 ? -19.069 -3.817 27.972 1.00 82.31 91 GLY A CA 1
ATOM 710 C C . GLY A 1 91 ? -19.612 -2.777 26.988 1.00 82.31 91 GLY A C 1
ATOM 711 O O . GLY A 1 91 ? -20.779 -2.833 26.612 1.00 82.31 91 GLY A O 1
ATOM 712 N N . PHE A 1 92 ? -18.748 -1.890 26.489 1.00 86.94 92 PHE A N 1
ATOM 713 C CA . PHE A 1 92 ? -19.121 -0.909 25.469 1.00 86.94 92 PHE A CA 1
ATOM 714 C C . PHE A 1 92 ? -19.523 -1.586 24.151 1.00 86.94 92 PHE A C 1
ATOM 716 O O . PHE A 1 92 ? -20.560 -1.251 23.585 1.00 86.94 92 PHE A O 1
ATOM 723 N N . CYS A 1 93 ? -18.778 -2.607 23.712 1.00 87.00 93 CYS A N 1
ATOM 724 C CA . CYS A 1 93 ? -19.129 -3.406 22.533 1.00 87.00 93 CYS A CA 1
ATOM 725 C C . CYS A 1 93 ? -20.514 -4.048 22.672 1.00 87.00 93 CYS A C 1
ATOM 727 O O . CYS A 1 93 ? -21.309 -4.004 21.736 1.00 87.00 93 CYS A O 1
ATOM 729 N N . PHE A 1 94 ? -20.822 -4.611 23.843 1.00 85.38 94 PHE A N 1
ATOM 730 C CA . PHE A 1 94 ? -22.126 -5.202 24.131 1.00 85.38 94 PHE A CA 1
ATOM 731 C C . PHE A 1 94 ? -23.248 -4.159 24.076 1.00 85.38 94 PHE A C 1
ATOM 733 O O . PHE A 1 94 ? -24.283 -4.404 23.455 1.00 85.38 94 PHE A O 1
ATOM 740 N N . ILE A 1 95 ? -23.034 -2.972 24.653 1.00 86.31 95 ILE A N 1
ATOM 741 C CA . ILE A 1 95 ? -23.992 -1.860 24.586 1.00 86.31 95 ILE A CA 1
ATOM 742 C C . ILE A 1 95 ? -24.220 -1.432 23.131 1.00 86.31 95 ILE A C 1
ATOM 744 O O . ILE A 1 95 ? -25.372 -1.351 22.698 1.00 86.31 95 ILE A O 1
ATOM 748 N N . CYS A 1 96 ? -23.156 -1.204 22.356 1.00 87.38 96 CYS A N 1
ATOM 749 C CA . CYS A 1 96 ? -23.246 -0.847 20.939 1.00 87.38 96 CYS A CA 1
ATOM 750 C C . CYS A 1 96 ? -23.989 -1.916 20.134 1.00 87.38 96 CYS A C 1
ATOM 752 O O . CYS A 1 96 ? -24.916 -1.587 19.397 1.00 87.38 96 CYS A O 1
ATOM 754 N N . TYR A 1 97 ? -23.652 -3.192 20.331 1.00 87.12 97 TYR A N 1
ATOM 755 C CA . TYR A 1 97 ? -24.315 -4.322 19.683 1.00 87.12 97 TYR A CA 1
ATOM 756 C C . TYR A 1 97 ? -25.816 -4.365 20.004 1.00 87.12 97 TYR A C 1
ATOM 758 O O . TYR A 1 97 ? -26.643 -4.384 19.094 1.00 87.12 97 TYR A O 1
ATOM 766 N N . LYS A 1 98 ? -26.194 -4.297 21.288 1.00 84.00 98 LYS A N 1
ATOM 767 C CA . LYS A 1 98 ? -27.604 -4.293 21.720 1.00 84.00 98 LYS A CA 1
ATOM 768 C C . LYS A 1 98 ? -28.363 -3.061 21.225 1.00 84.00 98 LYS A C 1
ATOM 770 O O . LYS A 1 98 ? -29.578 -3.128 21.043 1.00 84.00 98 LYS A O 1
ATOM 775 N N . THR A 1 99 ? -27.678 -1.937 21.039 1.00 86.75 99 THR A N 1
ATOM 776 C CA . THR A 1 99 ? -28.264 -0.699 20.504 1.00 86.75 99 THR A CA 1
ATOM 777 C C . THR A 1 99 ? -28.503 -0.819 19.002 1.00 86.75 99 THR A C 1
ATOM 779 O O . THR A 1 99 ? -29.616 -0.576 18.544 1.00 86.75 99 THR A O 1
ATOM 782 N N . ALA A 1 100 ? -27.509 -1.288 18.245 1.00 87.75 100 ALA A N 1
ATOM 783 C CA . ALA A 1 100 ? -27.638 -1.553 16.815 1.00 87.75 100 ALA A CA 1
ATOM 784 C C . ALA A 1 100 ? -28.730 -2.594 16.534 1.00 87.75 100 ALA A C 1
ATOM 786 O O . ALA A 1 100 ? -29.578 -2.379 15.675 1.00 87.75 100 ALA A O 1
ATOM 787 N N . GLN A 1 101 ? -28.782 -3.676 17.315 1.00 85.94 101 GLN A N 1
ATOM 788 C CA . GLN A 1 101 ? -29.828 -4.689 17.207 1.00 85.94 101 GLN A CA 1
ATOM 789 C C . GLN A 1 101 ? -31.227 -4.093 17.445 1.00 85.94 101 GLN A C 1
ATOM 791 O O . GLN A 1 101 ? -32.150 -4.381 16.686 1.00 85.94 101 GLN A O 1
ATOM 796 N N . ARG A 1 102 ? -31.391 -3.224 18.455 1.00 82.94 102 ARG A N 1
ATOM 797 C CA . ARG A 1 102 ? -32.663 -2.521 18.710 1.00 82.94 102 ARG A CA 1
ATOM 798 C C . ARG A 1 102 ? -33.081 -1.629 17.539 1.00 82.94 102 ARG A C 1
ATOM 800 O O . ARG A 1 102 ? -34.253 -1.634 17.174 1.00 82.94 102 ARG A O 1
ATOM 807 N N . LEU A 1 103 ? -32.134 -0.903 16.943 1.00 86.19 103 LEU A N 1
ATOM 808 C CA . LEU A 1 103 ? -32.391 -0.020 15.802 1.00 86.19 103 LEU A CA 1
ATOM 809 C C . LEU A 1 103 ? -32.745 -0.800 14.528 1.00 86.19 103 LEU A C 1
ATOM 811 O O . LEU A 1 103 ? -33.709 -0.455 13.851 1.00 86.19 103 LEU A O 1
ATOM 815 N N . VAL A 1 104 ? -31.994 -1.861 14.219 1.00 87.19 104 VAL A N 1
ATOM 816 C CA . VAL A 1 104 ? -32.150 -2.643 12.981 1.00 87.19 104 VAL A CA 1
ATOM 817 C C . VAL A 1 104 ? -33.398 -3.516 13.022 1.00 87.19 104 VAL A C 1
ATOM 819 O O . VAL A 1 104 ? -34.178 -3.520 12.074 1.00 87.19 104 VAL A O 1
ATOM 822 N N . PHE A 1 105 ? -33.625 -4.236 14.121 1.00 81.25 105 PHE A N 1
ATOM 823 C CA . PHE A 1 105 ? -34.736 -5.184 14.207 1.00 81.25 105 PHE A CA 1
ATOM 824 C C . PHE A 1 105 ? -36.049 -4.546 14.674 1.00 81.25 105 PHE A C 1
ATOM 826 O O . PHE A 1 105 ? -37.034 -5.264 14.821 1.00 81.25 105 PHE A O 1
ATOM 833 N N . LYS A 1 106 ? -36.074 -3.225 14.943 1.00 67.75 106 LYS A N 1
ATOM 834 C CA . LYS A 1 106 ? -37.194 -2.513 15.596 1.00 67.75 106 LYS A CA 1
ATOM 835 C C . LYS A 1 106 ? -37.789 -3.314 16.756 1.00 67.75 106 LYS A C 1
ATOM 837 O O . LYS A 1 106 ? -38.996 -3.271 16.992 1.00 67.75 106 LYS A O 1
ATOM 842 N N . TYR A 1 107 ? -36.949 -4.082 17.452 1.00 55.91 107 TYR A N 1
ATOM 843 C CA . TYR A 1 107 ? -37.406 -4.915 18.545 1.00 55.91 107 TYR A CA 1
ATOM 844 C C . TYR A 1 107 ? -37.816 -3.944 19.640 1.00 55.91 107 TYR A C 1
ATOM 846 O O . TYR A 1 107 ? -36.963 -3.329 20.288 1.00 55.91 107 TYR A O 1
ATOM 854 N N . HIS A 1 108 ? -39.125 -3.738 19.781 1.00 53.66 108 HIS A N 1
ATOM 855 C CA . HIS A 1 108 ? -39.658 -3.063 20.943 1.00 53.66 108 HIS A CA 1
ATOM 856 C C . HIS A 1 108 ? -39.148 -3.890 22.116 1.00 53.66 108 HIS A C 1
ATOM 858 O O . HIS A 1 108 ? -39.352 -5.109 22.100 1.00 53.66 108 HIS A O 1
ATOM 864 N N . PRO A 1 109 ? -38.403 -3.310 23.069 1.00 51.59 109 PRO A N 1
ATOM 865 C CA . PRO A 1 109 ? -38.120 -4.054 24.270 1.00 51.59 109 PRO A CA 1
ATOM 866 C C . PRO A 1 109 ? -39.501 -4.444 24.800 1.00 51.59 109 PRO A C 1
ATOM 868 O O . PRO A 1 109 ? -40.273 -3.579 25.208 1.00 51.59 109 PRO A O 1
ATOM 871 N N . GLN A 1 110 ? -39.838 -5.740 24.769 1.00 48.59 110 GLN A N 1
ATOM 872 C CA . GLN A 1 110 ? -40.537 -6.290 25.919 1.00 48.59 110 GLN A CA 1
ATOM 873 C C . GLN A 1 110 ? -39.682 -5.784 27.058 1.00 48.59 110 GLN A C 1
ATOM 875 O O . GLN A 1 110 ? -38.491 -6.117 27.093 1.00 48.59 110 GLN A O 1
ATOM 880 N N . GLY A 1 111 ? -40.218 -4.776 27.757 1.00 47.75 111 GLY A N 1
ATOM 881 C CA . GLY A 1 111 ? -39.463 -3.991 28.711 1.00 47.75 111 GLY A CA 1
ATOM 882 C C . GLY A 1 111 ? -38.629 -4.970 29.502 1.00 47.75 111 GLY A C 1
ATOM 883 O O . GLY A 1 111 ? -39.132 -6.041 29.843 1.00 47.75 111 GLY A O 1
ATOM 884 N N . THR A 1 112 ? -37.353 -4.652 29.721 1.00 52.47 112 THR A N 1
ATOM 885 C CA . THR A 1 112 ? -36.675 -5.232 30.875 1.00 52.47 112 THR A CA 1
ATOM 886 C C . THR A 1 112 ? -37.720 -5.180 31.979 1.00 52.47 112 THR A C 1
ATOM 888 O O . THR A 1 112 ? -38.196 -4.072 32.258 1.00 52.47 112 THR A O 1
ATOM 891 N N . GLU A 1 113 ? -38.219 -6.340 32.432 1.00 54.00 113 GLU A N 1
ATOM 892 C CA . GLU A 1 113 ? -39.201 -6.352 33.512 1.00 54.00 113 GLU A CA 1
ATOM 893 C C . GLU A 1 113 ? -38.631 -5.397 34.556 1.00 54.00 113 GLU A C 1
ATOM 895 O O . GLU A 1 113 ? -37.426 -5.491 34.823 1.00 54.00 113 GLU A O 1
ATOM 900 N N . PRO A 1 114 ? -39.404 -4.379 34.984 1.00 60.78 114 PRO A N 1
ATOM 901 C CA . PRO A 1 114 ? -38.881 -3.340 35.856 1.00 60.78 114 PRO A CA 1
ATOM 902 C C . PRO A 1 114 ? -38.182 -4.058 36.989 1.00 60.78 114 PRO A C 1
ATOM 904 O O . PRO A 1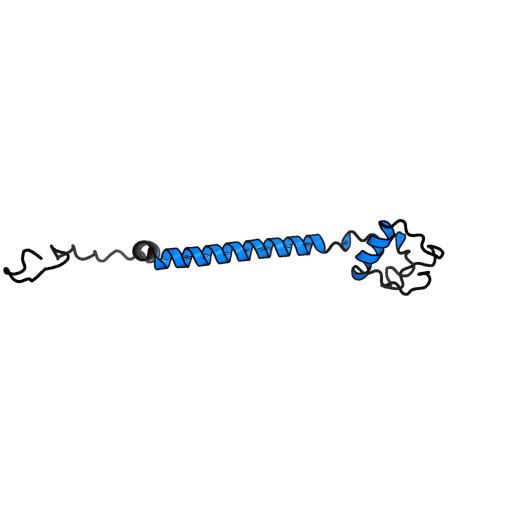 114 ? -38.824 -4.898 37.613 1.00 60.78 114 PRO A O 1
ATOM 907 N N . ASP A 1 115 ? -36.880 -3.796 37.128 1.00 60.22 115 ASP A N 1
ATOM 908 C CA . ASP A 1 115 ? -35.949 -4.634 37.875 1.00 60.22 115 ASP A CA 1
ATOM 909 C C . ASP A 1 115 ? -36.597 -5.033 39.202 1.00 60.22 115 ASP A C 1
ATOM 911 O O . ASP A 1 115 ? -36.726 -4.228 40.126 1.00 60.22 115 ASP A O 1
ATOM 915 N N . THR A 1 116 ? -37.150 -6.248 39.258 1.00 68.88 116 THR A N 1
ATOM 916 C CA . THR A 1 116 ? -37.929 -6.699 40.422 1.00 68.88 116 THR A CA 1
ATOM 917 C C . THR A 1 116 ? -37.024 -6.865 41.636 1.00 68.88 116 THR A C 1
ATOM 919 O O . THR A 1 116 ? -37.488 -7.054 42.762 1.00 68.88 116 THR A O 1
ATOM 922 N N . TYR A 1 117 ? -35.717 -6.797 41.405 1.00 69.00 117 TYR A N 1
ATOM 923 C CA . TYR A 1 117 ? -34.668 -6.958 42.375 1.00 69.00 117 TYR A CA 1
ATOM 924 C C . TYR A 1 117 ? -34.244 -5.589 42.905 1.00 69.00 117 TYR A C 1
ATOM 926 O O . TYR A 1 117 ? -33.730 -4.734 42.196 1.00 69.00 117 TYR A O 1
ATOM 934 N N . LYS A 1 118 ? -34.444 -5.391 44.210 1.00 83.25 118 LYS A N 1
ATOM 935 C CA . LYS A 1 118 ? -33.996 -4.189 44.932 1.00 83.25 118 LYS A CA 1
ATOM 936 C C . LYS A 1 118 ? -32.469 -4.135 45.114 1.00 83.25 118 LYS A C 1
ATOM 938 O O . LYS A 1 118 ? -31.936 -3.085 45.463 1.00 83.25 118 LYS A O 1
ATOM 943 N N . TYR A 1 119 ? -31.787 -5.267 44.950 1.00 82.69 119 TYR A N 1
ATOM 944 C CA . TYR A 1 119 ? -30.372 -5.439 45.269 1.00 82.69 119 TYR A CA 1
ATOM 945 C C . TYR A 1 119 ? -29.676 -6.281 44.194 1.00 82.69 119 TYR A C 1
ATOM 947 O O . TYR A 1 119 ? -30.234 -7.291 43.770 1.00 82.69 119 TYR A O 1
ATOM 955 N N . ASP A 1 120 ? -28.444 -5.911 43.830 1.00 83.50 120 ASP A N 1
ATOM 956 C CA . ASP A 1 120 ? -27.615 -6.640 42.851 1.00 83.50 120 ASP A CA 1
ATOM 957 C C . ASP A 1 120 ? -27.084 -7.977 43.393 1.00 83.50 120 ASP A C 1
ATOM 959 O O . ASP A 1 120 ? -26.852 -8.929 42.648 1.00 83.50 120 ASP A O 1
ATOM 963 N N . ALA A 1 121 ? -26.873 -8.052 44.710 1.00 87.81 121 ALA A N 1
ATOM 964 C CA . ALA A 1 121 ? -26.420 -9.247 45.405 1.00 87.81 121 ALA A CA 1
ATOM 965 C C . ALA A 1 121 ? -26.927 -9.264 46.854 1.00 87.81 121 ALA A C 1
ATOM 967 O O . ALA A 1 121 ? -27.039 -8.224 47.505 1.00 87.81 121 ALA A O 1
ATOM 968 N N . TYR A 1 122 ? -27.186 -10.464 47.375 1.00 89.00 122 TYR A N 1
ATOM 969 C CA . TYR A 1 122 ? -27.415 -10.703 48.798 1.00 89.00 122 TYR A CA 1
ATOM 970 C C . TYR A 1 122 ? -26.169 -11.353 49.398 1.00 89.00 122 TYR A C 1
ATOM 972 O O . TYR A 1 122 ? -25.788 -12.458 49.011 1.00 89.00 122 TYR A O 1
ATOM 980 N N . LEU A 1 123 ? -25.530 -10.660 50.338 1.00 91.62 123 LEU A N 1
ATOM 981 C CA . LEU A 1 123 ? -24.368 -11.173 51.054 1.00 91.62 123 LEU A CA 1
ATOM 982 C C . LEU A 1 123 ? -24.842 -11.888 52.323 1.00 91.62 123 LEU A C 1
ATOM 984 O O . LEU A 1 123 ? -25.358 -11.255 53.242 1.00 91.62 123 LEU A O 1
ATOM 988 N N . CYS A 1 124 ? -24.660 -13.207 52.368 1.00 94.31 124 CYS A N 1
ATOM 989 C CA . CYS A 1 124 ? -24.913 -14.017 53.555 1.00 94.31 124 CYS A CA 1
ATOM 990 C C . CYS A 1 124 ? -23.579 -14.319 54.238 1.00 94.31 124 CYS A C 1
ATOM 992 O O . CYS A 1 124 ? -22.729 -14.996 53.660 1.00 94.31 124 CYS A O 1
ATOM 994 N N . PHE A 1 125 ? -23.389 -13.802 55.447 1.00 94.50 125 PHE A N 1
ATOM 995 C CA . PHE A 1 125 ? -22.155 -13.965 56.211 1.00 94.50 125 PHE A CA 1
ATOM 996 C C . PHE A 1 125 ? -22.461 -14.113 57.706 1.00 94.50 125 PHE A C 1
ATOM 998 O O . PHE A 1 125 ? -23.558 -13.793 58.171 1.00 94.50 125 PHE A O 1
ATOM 1005 N N . SER A 1 126 ? -21.502 -14.644 58.464 1.00 95.19 126 SER A N 1
ATOM 1006 C CA . SER A 1 126 ? -21.638 -14.817 59.911 1.00 95.19 126 SER A CA 1
ATOM 1007 C C . SER A 1 126 ? -21.473 -13.483 60.629 1.00 95.19 126 SER A C 1
ATOM 1009 O O . SER A 1 126 ? -20.604 -12.690 60.281 1.00 95.19 126 SER A O 1
ATOM 1011 N N . SER A 1 127 ? -22.212 -13.265 61.719 1.00 93.94 127 SER A N 1
ATOM 1012 C CA . SER A 1 127 ? -22.011 -12.083 62.571 1.00 93.94 127 SER A CA 1
ATOM 1013 C C . SER A 1 127 ? -20.601 -12.007 63.168 1.00 93.94 127 SER A C 1
ATOM 1015 O O . SER A 1 127 ? -20.131 -10.921 63.498 1.00 93.94 127 SER A O 1
ATOM 1017 N N . LYS A 1 128 ? -19.912 -13.151 63.274 1.00 95.81 128 LYS A N 1
ATOM 1018 C CA . LYS A 1 128 ? -18.514 -13.237 63.718 1.00 95.81 128 LYS A CA 1
ATOM 1019 C C . LYS A 1 128 ? -17.520 -12.648 62.714 1.00 95.81 128 LYS A C 1
ATOM 1021 O O . LYS A 1 128 ? -16.438 -12.251 63.130 1.00 95.81 128 LYS A O 1
ATOM 1026 N N . ASP A 1 129 ? -17.904 -12.552 61.443 1.00 94.69 129 ASP A N 1
ATOM 1027 C CA . ASP A 1 129 ? -17.036 -12.134 60.339 1.00 94.69 129 ASP A CA 1
ATOM 1028 C C . ASP A 1 129 ? -17.372 -10.715 59.842 1.00 94.69 129 ASP A C 1
ATOM 1030 O O . ASP A 1 129 ? -16.936 -10.315 58.773 1.00 94.69 129 ASP A O 1
ATOM 1034 N N . PHE A 1 130 ? -18.133 -9.923 60.613 1.00 92.19 130 PHE A N 1
ATOM 1035 C CA . PHE A 1 130 ? -18.562 -8.572 60.209 1.00 92.19 130 PHE A CA 1
ATOM 1036 C C . PHE A 1 130 ? -17.401 -7.592 59.960 1.00 92.19 130 PHE A C 1
ATOM 1038 O O . PHE A 1 130 ? -17.570 -6.608 59.250 1.00 92.19 130 PHE A O 1
ATOM 1045 N N . ALA A 1 131 ? -16.239 -7.829 60.573 1.00 90.62 131 ALA A N 1
ATOM 1046 C CA . ALA A 1 131 ? -15.068 -6.964 60.435 1.00 90.62 131 ALA A CA 1
ATOM 1047 C C . ALA A 1 131 ? -14.179 -7.292 59.218 1.00 90.62 131 ALA A C 1
ATOM 1049 O O . ALA A 1 131 ? -13.198 -6.580 59.004 1.00 90.62 131 ALA A O 1
ATOM 1050 N N . TRP A 1 132 ? -14.469 -8.375 58.489 1.00 81.62 132 TRP A N 1
ATOM 1051 C CA . TRP A 1 132 ? -13.728 -8.805 57.299 1.00 81.62 132 TRP A CA 1
ATOM 1052 C C . TRP A 1 132 ? -14.218 -8.065 56.051 1.00 81.62 132 TRP A C 1
ATOM 1054 O O . TRP A 1 132 ? -13.351 -7.586 55.288 1.00 81.62 132 TRP A O 1
#

Radius of gyration: 37.45 Å; Cα contacts (8 Å, |Δi|>4): 80; chains: 1; bounding box: 74×25×103 Å

InterPro domains:
  IPR000483 Cysteine-rich flanking region, C-terminal [SM00082] (5-56)
  IPR032675 Leucine-rich repeat domain superfamily [G3DSA:3.80.10.10] (1-66)

Foldseek 3Di:
DCFQDADAPDLVCLVVLVCVVPDPDDDPDDQQRAAHCDDPVGHSPGSPPDDNPVSPCVVVVVVVVVVVVVVVVVVVVVVVVVVCCCVVVVVVVVVVVVVVCCVVVVPDPPPPPPPPDPDPDDDDDDPVVVVD

Sequence (132 aa):
DITHNKFICECTLSTFIHWLNHTNVTIAGPPADIHCVYPDSLSGVSLFSLSTEACDEEEVLKSLKFSLFIVCTVTLTLFLMTILIVTKFRGFCFICYKTAQRLVFKYHPQGTEPDTYKYDAYLCFSSKDFAW

pLDDT: mean 85.97, std 11.1, range [47.75, 98.44]